Protein AF-A0AAU6MG08-F1 (afdb_monomer_lite)

pLDDT: mean 72.15, std 15.62, range [32.72, 87.12]

Secondary structure (DSSP, 8-state):
--------EEEEE---B-TTSSB-GGG-TTTTSTT-SEEEEEEEEPPPTT---EEEEEEEESSHHHHHHHHHHHS--TT-------PPPP-

Foldseek 3Di:
DPDPPQPWDKDFWAQDADPVRDGCTPVDPCVVPPQGGWIKTWTFADQPVVRDIDIDIDTDHRDPVVNVVVVVVRPPPPPDPDDDDDDDDDD

Sequence (91 aa):
MATSRRAGGITKRCECRGPDGKLLGSSCPQLSKKSHGALQLRQELPLDADGKRRPFRRTGYATVTAVQADLDKLRPSSTCQETTKTPPPAR

Structure (mmCIF, N/CA/C/O backbone):
data_AF-A0AAU6MG08-F1
#
_entry.id   AF-A0AAU6MG08-F1
#
loop_
_atom_site.group_PDB
_atom_site.id
_atom_site.type_symbol
_atom_site.label_atom_id
_atom_site.labe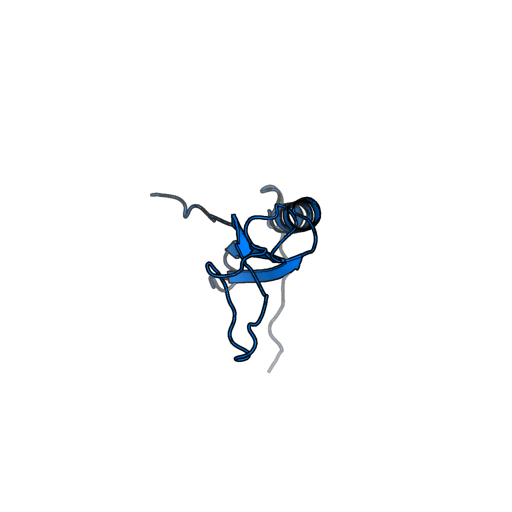l_alt_id
_atom_site.label_comp_id
_atom_site.label_asym_id
_atom_site.label_entity_id
_atom_site.label_seq_id
_atom_site.pdbx_PDB_ins_code
_atom_site.Cartn_x
_atom_site.Cartn_y
_atom_site.Cartn_z
_atom_site.occupancy
_atom_site.B_iso_or_equiv
_atom_site.auth_seq_id
_atom_site.auth_comp_id
_atom_site.auth_asym_id
_atom_site.auth_atom_id
_atom_site.pdbx_PDB_model_num
ATOM 1 N N . MET A 1 1 ? 13.325 14.594 -22.033 1.00 37.53 1 MET A N 1
ATOM 2 C CA . MET A 1 1 ? 12.323 13.505 -21.968 1.00 37.53 1 MET A CA 1
ATOM 3 C C . MET A 1 1 ? 12.127 13.133 -20.510 1.00 37.53 1 MET A C 1
ATOM 5 O O . MET A 1 1 ? 13.121 12.890 -19.839 1.00 37.53 1 MET A O 1
ATOM 9 N N . ALA A 1 2 ? 10.896 13.195 -19.995 1.00 42.16 2 ALA A N 1
ATOM 10 C CA . ALA A 1 2 ? 10.610 12.945 -18.584 1.00 42.16 2 ALA A CA 1
ATOM 11 C C . ALA A 1 2 ? 10.994 11.504 -18.233 1.00 42.16 2 ALA A C 1
ATOM 13 O O . ALA A 1 2 ? 10.302 10.562 -18.616 1.00 42.16 2 ALA A O 1
ATOM 14 N N . THR A 1 3 ? 12.118 11.340 -17.536 1.00 44.34 3 THR A N 1
ATOM 15 C CA . THR A 1 3 ? 12.478 10.082 -16.894 1.00 44.34 3 THR A CA 1
ATOM 16 C C . THR A 1 3 ? 11.282 9.675 -16.054 1.00 44.34 3 THR A C 1
ATOM 18 O O . THR A 1 3 ? 10.831 10.419 -15.183 1.00 44.34 3 THR A O 1
ATOM 21 N N . SER A 1 4 ? 10.692 8.535 -16.410 1.00 51.31 4 SER A N 1
ATOM 22 C CA . SER A 1 4 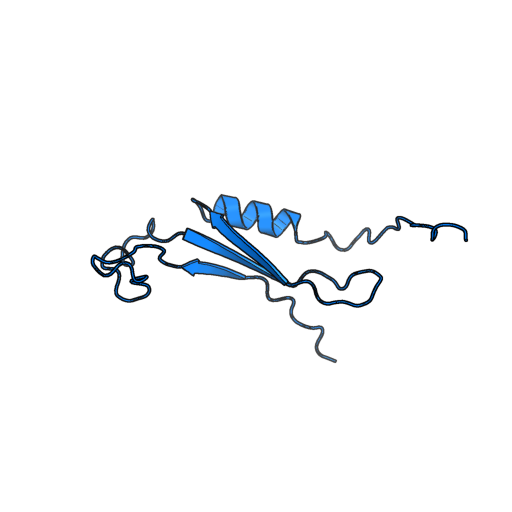? 9.557 7.933 -15.726 1.00 51.31 4 SER A CA 1
ATOM 23 C C . SER A 1 4 ? 9.795 8.042 -14.228 1.00 51.31 4 SER A C 1
ATOM 25 O O . SER A 1 4 ? 10.676 7.357 -13.699 1.00 51.31 4 SER A O 1
ATOM 27 N N . ARG A 1 5 ? 9.064 8.942 -13.553 1.00 53.16 5 ARG A N 1
ATOM 28 C CA . ARG A 1 5 ? 9.037 8.988 -12.094 1.00 53.16 5 ARG A CA 1
ATOM 29 C C . ARG A 1 5 ? 8.619 7.588 -11.680 1.00 53.16 5 ARG A C 1
ATOM 31 O O . ARG A 1 5 ? 7.447 7.244 -11.817 1.00 53.16 5 ARG A O 1
ATOM 38 N N . ARG A 1 6 ? 9.591 6.769 -11.259 1.00 55.16 6 ARG A N 1
ATOM 39 C CA . ARG A 1 6 ? 9.387 5.461 -10.633 1.00 55.16 6 ARG A CA 1
ATOM 40 C C . ARG A 1 6 ? 8.702 5.754 -9.304 1.00 55.16 6 ARG A C 1
ATOM 42 O O . ARG A 1 6 ? 9.336 5.821 -8.257 1.00 55.16 6 ARG A O 1
ATOM 49 N N . ALA A 1 7 ? 7.428 6.117 -9.383 1.00 59.47 7 ALA A N 1
ATOM 50 C CA . ALA A 1 7 ? 6.633 6.610 -8.280 1.00 59.47 7 ALA A CA 1
ATOM 51 C C . ALA A 1 7 ? 6.170 5.394 -7.484 1.00 59.47 7 ALA A C 1
ATOM 53 O O . ALA A 1 7 ? 5.011 4.982 -7.539 1.00 59.47 7 ALA A O 1
ATOM 54 N N . GLY A 1 8 ? 7.129 4.773 -6.800 1.00 67.56 8 GLY A N 1
ATOM 55 C CA . GLY A 1 8 ? 6.840 3.842 -5.734 1.00 67.56 8 GLY A CA 1
ATOM 56 C C . GLY A 1 8 ? 6.336 4.608 -4.534 1.00 67.56 8 GLY A C 1
ATOM 57 O O . GLY A 1 8 ? 7.004 5.527 -4.059 1.00 67.56 8 GLY A O 1
ATOM 58 N N . GLY A 1 9 ? 5.149 4.246 -4.073 1.00 77.88 9 GLY A N 1
ATOM 59 C CA . GLY A 1 9 ? 4.475 4.900 -2.967 1.00 77.88 9 GLY A CA 1
ATOM 60 C C . GLY A 1 9 ? 4.028 3.884 -1.932 1.00 77.88 9 GLY A C 1
ATOM 61 O O . GLY A 1 9 ? 3.685 2.741 -2.254 1.00 77.88 9 GLY A O 1
ATOM 62 N N . ILE A 1 10 ? 4.019 4.327 -0.679 1.00 84.50 10 ILE A N 1
ATOM 63 C CA . ILE A 1 10 ? 3.410 3.598 0.426 1.00 84.50 10 ILE A CA 1
ATOM 64 C C . ILE A 1 10 ? 1.973 4.090 0.543 1.00 84.50 10 ILE A C 1
ATOM 66 O O . ILE A 1 10 ? 1.728 5.272 0.770 1.00 84.50 10 ILE A O 1
ATOM 70 N N . THR A 1 11 ? 1.019 3.183 0.387 1.00 83.19 11 THR A N 1
ATOM 71 C CA . THR A 1 11 ? -0.410 3.485 0.520 1.00 83.19 11 THR A CA 1
ATOM 72 C C . THR A 1 11 ? -0.999 2.658 1.649 1.00 83.19 11 THR A C 1
ATOM 74 O O . THR A 1 11 ? -0.672 1.481 1.775 1.00 83.19 11 THR A O 1
ATOM 77 N N . LYS A 1 12 ? -1.885 3.238 2.461 1.00 82.69 12 LYS A N 1
ATOM 78 C CA . LYS A 1 12 ? -2.670 2.482 3.446 1.00 82.69 12 LYS A CA 1
ATOM 79 C C . LYS A 1 12 ? -3.974 2.012 2.815 1.00 82.69 12 LYS A C 1
ATOM 81 O O . LYS A 1 12 ? -4.649 2.799 2.155 1.00 82.69 12 LYS A O 1
ATOM 86 N N . ARG A 1 13 ? -4.342 0.751 3.045 1.00 80.69 13 ARG A N 1
ATOM 87 C CA . ARG A 1 13 ? -5.631 0.195 2.627 1.00 80.69 13 ARG A CA 1
ATOM 88 C C . ARG A 1 13 ? -6.275 -0.550 3.791 1.00 80.69 13 ARG A C 1
ATOM 90 O O . ARG A 1 13 ? -5.632 -1.357 4.453 1.00 80.69 13 ARG A O 1
ATOM 97 N N . CYS A 1 14 ? -7.553 -0.285 4.044 1.00 84.69 14 CYS A N 1
ATOM 98 C CA . CYS A 1 14 ? -8.322 -1.083 4.992 1.00 84.69 14 CYS A CA 1
ATOM 99 C C . CYS A 1 14 ? -8.611 -2.472 4.407 1.00 84.69 14 CYS A C 1
ATOM 101 O O . CYS A 1 14 ? -9.088 -2.586 3.276 1.00 84.69 14 CYS A O 1
ATOM 103 N N . GLU A 1 15 ? -8.328 -3.509 5.197 1.00 78.44 15 GLU A N 1
ATOM 104 C CA . GLU A 1 15 ? -8.572 -4.916 4.857 1.00 78.44 15 GLU A CA 1
ATOM 105 C C . GLU A 1 15 ? -9.744 -5.522 5.649 1.00 78.44 15 GLU A C 1
ATOM 107 O O . GLU A 1 15 ? -10.026 -6.713 5.526 1.00 78.44 15 GLU A O 1
ATOM 112 N N . CYS A 1 16 ? -10.456 -4.720 6.450 1.00 83.88 16 CYS A N 1
ATOM 113 C CA . CYS A 1 16 ? -11.627 -5.200 7.175 1.00 83.88 16 CYS A CA 1
ATOM 114 C C . CYS A 1 16 ? -12.713 -5.659 6.219 1.00 83.88 16 CYS A C 1
ATOM 116 O O . CYS A 1 16 ? -13.076 -4.952 5.274 1.00 83.88 16 CYS A O 1
ATOM 118 N N . ARG A 1 17 ? -13.268 -6.826 6.530 1.00 85.88 17 ARG A N 1
ATOM 119 C CA . ARG A 1 17 ? -14.453 -7.355 5.875 1.00 85.88 17 ARG A CA 1
ATOM 120 C C . ARG A 1 17 ? -15.666 -7.060 6.743 1.00 85.88 17 ARG A C 1
ATOM 122 O O . ARG A 1 17 ? -15.609 -7.226 7.959 1.00 85.88 17 ARG A O 1
ATOM 129 N N . GLY A 1 18 ? -16.723 -6.561 6.116 1.00 84.50 18 GLY A N 1
ATOM 130 C CA . GLY A 1 18 ? -18.017 -6.387 6.761 1.00 84.50 18 GLY A CA 1
ATOM 131 C C . GLY A 1 18 ? -18.711 -7.732 7.003 1.00 84.50 18 GLY A C 1
ATOM 132 O O . GLY A 1 18 ? -18.195 -8.772 6.580 1.00 84.50 18 GLY A O 1
ATOM 133 N N . PRO A 1 19 ? -19.896 -7.716 7.633 1.00 83.88 19 PRO A N 1
ATOM 134 C CA . PRO A 1 19 ? -20.713 -8.918 7.828 1.00 83.88 19 PRO A CA 1
ATOM 135 C C . PRO A 1 19 ? -21.084 -9.600 6.499 1.00 83.88 19 PRO A C 1
ATOM 137 O O . PRO A 1 19 ? -21.209 -10.817 6.449 1.00 83.88 19 PRO A O 1
ATOM 140 N N . ASP A 1 20 ? -21.141 -8.844 5.399 1.00 84.06 20 ASP A N 1
ATOM 141 C CA . ASP A 1 20 ? -21.379 -9.340 4.036 1.00 84.06 20 ASP A CA 1
ATOM 142 C C . ASP A 1 20 ? -20.144 -9.988 3.376 1.00 84.06 20 ASP A C 1
ATOM 144 O O . ASP A 1 20 ? -20.156 -10.307 2.187 1.00 84.06 20 ASP A O 1
ATOM 148 N N . GLY A 1 21 ? -19.016 -10.087 4.090 1.00 84.38 21 GLY A N 1
ATOM 149 C CA . GLY A 1 21 ? -17.748 -10.612 3.571 1.00 84.38 21 GLY A CA 1
ATOM 150 C C . GLY A 1 21 ? -17.007 -9.677 2.604 1.00 84.38 21 GLY A C 1
ATOM 151 O O . GLY A 1 21 ? -15.896 -9.991 2.168 1.00 84.38 21 GLY A O 1
ATOM 152 N N . LYS A 1 22 ? -17.575 -8.508 2.285 1.00 85.19 22 LYS A N 1
ATOM 153 C CA . LYS A 1 22 ? -16.974 -7.498 1.400 1.00 85.19 22 LYS A CA 1
ATOM 154 C C . LYS A 1 22 ? -15.988 -6.608 2.149 1.00 85.19 22 LYS A C 1
ATOM 156 O O . LYS A 1 22 ? -16.185 -6.293 3.320 1.00 85.19 22 LYS A O 1
ATOM 161 N N . LEU A 1 23 ? -14.941 -6.164 1.454 1.00 83.44 23 LEU A N 1
ATOM 162 C CA . LEU A 1 23 ? -13.990 -5.185 1.984 1.00 83.44 23 LEU A CA 1
ATOM 163 C C . LEU A 1 23 ? -14.690 -3.840 2.218 1.00 83.44 23 LEU A C 1
ATOM 165 O O . LEU A 1 23 ? -15.252 -3.271 1.286 1.00 83.44 23 LEU A O 1
ATOM 169 N N . LEU A 1 24 ? -14.611 -3.324 3.446 1.00 83.56 24 LEU A N 1
ATOM 170 C CA . LEU A 1 24 ? -15.248 -2.062 3.843 1.00 83.56 24 LEU A CA 1
ATOM 171 C C . LEU A 1 24 ? -14.546 -0.836 3.244 1.00 83.56 24 LEU A C 1
ATOM 173 O O . LEU A 1 24 ? -15.191 0.175 2.983 1.00 83.56 24 LEU A O 1
ATOM 177 N N . GLY A 1 25 ? -13.228 -0.909 3.022 1.00 82.25 25 GLY A N 1
ATOM 178 C CA . GLY A 1 25 ? -12.455 0.182 2.426 1.00 82.25 25 GLY A CA 1
ATOM 179 C C . GLY A 1 25 ? -12.659 1.512 3.162 1.00 82.25 25 GLY A C 1
ATOM 180 O O . GLY A 1 25 ? -12.349 1.620 4.348 1.00 82.25 25 GLY A O 1
ATOM 181 N N . SER A 1 26 ? -13.189 2.511 2.451 1.00 77.44 26 SER A N 1
ATOM 182 C CA . SER A 1 26 ? -13.479 3.856 2.972 1.00 77.44 26 SER A CA 1
ATOM 183 C C . SER A 1 26 ? -14.620 3.897 3.993 1.00 77.44 26 SER A C 1
ATOM 185 O O . SER A 1 26 ? -14.668 4.808 4.810 1.00 77.44 26 SER A O 1
ATOM 187 N N . SER A 1 27 ? -15.523 2.913 3.973 1.00 81.19 27 SER A N 1
ATOM 188 C CA . SER A 1 27 ? -16.656 2.812 4.903 1.00 81.19 27 SER A CA 1
ATOM 189 C C . SER A 1 27 ? -16.277 2.154 6.230 1.00 81.19 27 SER A C 1
ATOM 191 O O . SER A 1 27 ? -17.141 1.921 7.072 1.00 81.19 27 SER A O 1
ATOM 193 N N . CYS A 1 28 ? -15.003 1.805 6.432 1.00 83.19 28 CYS A N 1
ATOM 194 C CA . CYS A 1 28 ? -14.582 1.174 7.670 1.00 83.19 28 CYS A CA 1
ATOM 195 C C . CYS A 1 28 ? -14.562 2.199 8.820 1.00 83.19 28 CYS A C 1
ATOM 197 O O . CYS A 1 28 ? -13.768 3.141 8.777 1.00 83.19 28 CYS A O 1
ATOM 199 N N . PRO A 1 29 ? -15.333 1.991 9.905 1.00 82.19 29 PRO A N 1
ATOM 200 C CA . PRO A 1 29 ? -15.341 2.904 11.052 1.00 82.19 29 PRO A CA 1
ATOM 201 C C . PRO A 1 29 ? -13.992 2.938 11.783 1.00 82.19 29 PRO A C 1
ATOM 203 O O . PRO A 1 29 ? -13.677 3.883 12.501 1.00 82.19 29 PRO A O 1
ATOM 206 N N . GLN A 1 30 ? -13.165 1.906 11.599 1.00 80.25 30 GLN A N 1
ATOM 207 C CA . GLN A 1 30 ? -11.831 1.850 12.176 1.00 80.25 30 GLN A CA 1
ATOM 208 C C . GLN A 1 30 ? -10.791 2.608 11.338 1.00 80.25 30 GLN A C 1
ATOM 210 O O . GLN A 1 30 ? -9.715 2.874 11.864 1.00 80.25 30 GLN A O 1
ATOM 215 N N . LEU A 1 31 ? -11.096 3.021 10.097 1.00 78.81 31 LEU A N 1
ATOM 216 C CA . LEU A 1 31 ? -10.178 3.766 9.221 1.00 78.81 31 LEU A CA 1
ATOM 217 C C . LEU A 1 31 ? -9.724 5.103 9.826 1.00 78.81 31 LEU A C 1
ATOM 219 O O . LEU A 1 31 ? -8.611 5.550 9.564 1.00 78.81 31 LEU A O 1
ATOM 223 N N . SER A 1 32 ? -10.543 5.699 10.694 1.00 77.62 32 SER A N 1
ATOM 224 C CA . SER A 1 32 ? -10.206 6.910 11.450 1.00 77.62 32 SER A CA 1
ATOM 225 C C . SER A 1 32 ? -9.057 6.700 12.447 1.00 77.62 32 SER A C 1
ATOM 227 O O . SER A 1 32 ? -8.428 7.661 12.889 1.00 77.62 32 SER A O 1
ATOM 229 N N . LYS A 1 33 ? -8.754 5.449 12.827 1.00 81.62 33 LYS A N 1
ATOM 230 C CA . LYS A 1 33 ? -7.648 5.126 13.736 1.00 81.62 33 LYS A CA 1
ATOM 231 C C . LYS A 1 33 ? -6.331 5.099 12.956 1.00 81.62 33 LYS A C 1
ATOM 233 O O . LYS A 1 33 ? -6.192 4.386 11.967 1.00 81.62 33 LYS A O 1
ATOM 238 N N . LYS A 1 34 ? -5.303 5.796 13.456 1.00 73.25 34 LYS A N 1
ATOM 239 C CA . LYS A 1 34 ? -3.963 5.854 12.825 1.00 73.25 34 LYS A CA 1
ATOM 240 C C . LYS A 1 34 ? -3.310 4.480 12.612 1.00 73.25 34 LYS A C 1
ATOM 242 O O . LYS A 1 34 ? -2.547 4.316 11.652 1.00 73.25 34 LYS A O 1
ATOM 247 N N . SER A 1 35 ? -3.617 3.525 13.490 1.00 74.44 35 SER A N 1
ATOM 248 C CA . SER A 1 35 ? -3.096 2.151 13.483 1.00 74.44 35 SER A CA 1
ATOM 249 C C . SER A 1 35 ? -3.937 1.179 12.649 1.00 74.44 35 SER A C 1
ATOM 251 O O . SER A 1 35 ? -3.709 -0.023 12.716 1.00 74.44 35 SER A O 1
ATOM 253 N N . HIS A 1 36 ? -4.941 1.668 11.917 1.00 81.69 36 HIS A N 1
ATOM 254 C CA . HIS A 1 36 ? -5.848 0.822 11.157 1.00 81.69 36 HIS A CA 1
ATOM 255 C C . HIS A 1 36 ? -5.505 0.753 9.668 1.00 81.69 36 HIS A C 1
ATOM 257 O O . HIS A 1 36 ? -5.080 1.735 9.056 1.00 81.69 36 HIS A O 1
ATOM 263 N N . GLY A 1 37 ? -5.763 -0.418 9.087 1.00 80.19 37 GLY A N 1
ATOM 264 C CA . GLY A 1 37 ? -5.431 -0.752 7.709 1.00 80.19 37 GLY A CA 1
ATOM 265 C C . GLY A 1 37 ? -4.025 -1.323 7.572 1.00 80.19 37 GLY A C 1
ATOM 266 O O . GLY A 1 37 ? -3.114 -0.979 8.324 1.00 80.19 37 GLY A O 1
ATOM 267 N N . ALA A 1 38 ? -3.855 -2.200 6.589 1.00 83.69 38 ALA A N 1
ATOM 268 C CA . ALA A 1 38 ? -2.543 -2.694 6.228 1.00 83.69 38 ALA A CA 1
ATOM 269 C C . ALA A 1 38 ? -1.857 -1.692 5.312 1.00 83.69 38 ALA A C 1
ATOM 271 O O . ALA A 1 38 ? -2.475 -1.009 4.482 1.00 83.69 38 ALA A O 1
ATOM 272 N N . LEU A 1 39 ? -0.543 -1.611 5.459 1.00 87.12 39 LEU A N 1
ATOM 273 C CA . LEU A 1 39 ? 0.250 -0.844 4.527 1.00 87.12 39 LEU A CA 1
ATOM 274 C C . LEU A 1 39 ? 0.557 -1.693 3.300 1.00 87.12 39 LEU A C 1
ATOM 276 O O . LEU A 1 39 ? 0.887 -2.878 3.383 1.00 87.12 39 LEU A O 1
ATOM 280 N N . GLN A 1 40 ? 0.448 -1.042 2.153 1.00 85.00 40 GLN A N 1
ATOM 281 C CA . GLN A 1 40 ? 0.743 -1.589 0.850 1.00 85.00 40 GLN A CA 1
ATOM 282 C C . GLN A 1 40 ? 1.915 -0.823 0.251 1.00 85.00 40 GLN A C 1
ATOM 284 O O . GLN A 1 40 ? 1.868 0.399 0.088 1.00 85.00 40 GLN A O 1
ATOM 289 N N . LEU A 1 41 ? 2.938 -1.576 -0.127 1.00 86.25 41 LEU A N 1
ATOM 290 C CA . LEU A 1 41 ? 4.037 -1.119 -0.950 1.00 86.25 41 LEU A CA 1
ATOM 291 C C . LEU A 1 41 ? 3.695 -1.371 -2.410 1.00 86.25 41 LEU A C 1
ATOM 293 O O . LEU A 1 41 ? 3.413 -2.505 -2.803 1.00 86.25 41 LEU A O 1
ATOM 297 N N . ARG A 1 42 ? 3.747 -0.322 -3.224 1.00 86.19 42 ARG A N 1
ATOM 298 C CA . ARG A 1 42 ? 3.748 -0.442 -4.679 1.00 86.19 42 ARG A CA 1
ATOM 299 C C . ARG A 1 42 ? 5.002 0.236 -5.186 1.00 86.19 42 ARG A C 1
ATOM 301 O O . ARG A 1 42 ? 5.185 1.415 -4.917 1.00 86.19 42 ARG A O 1
ATOM 308 N N . GLN A 1 43 ? 5.829 -0.492 -5.920 1.00 84.38 43 GLN A N 1
ATOM 309 C CA . GLN A 1 43 ? 7.040 0.031 -6.535 1.00 84.38 43 GLN A CA 1
ATOM 310 C C . GLN A 1 43 ? 7.122 -0.459 -7.976 1.00 84.38 43 GLN A C 1
ATOM 312 O O . GLN A 1 43 ? 6.799 -1.608 -8.269 1.00 84.38 43 GLN A O 1
ATOM 317 N N . GLU A 1 44 ? 7.535 0.417 -8.882 1.00 81.56 44 GLU A N 1
ATOM 318 C CA . GLU A 1 44 ? 7.896 0.002 -10.234 1.00 81.56 44 GLU A CA 1
ATOM 319 C C . GLU A 1 44 ? 9.399 -0.252 -10.262 1.00 81.56 44 GLU A C 1
ATOM 321 O O . GLU A 1 44 ? 10.199 0.674 -10.097 1.00 81.56 44 GLU A O 1
ATOM 326 N N . LEU A 1 45 ? 9.773 -1.521 -10.407 1.00 77.69 45 LEU A N 1
ATOM 327 C CA . LEU A 1 45 ? 11.170 -1.915 -10.478 1.00 77.69 45 LEU A CA 1
ATOM 328 C C . LEU A 1 45 ? 11.776 -1.500 -11.825 1.00 77.69 45 LEU A C 1
ATOM 330 O O . LEU A 1 45 ? 11.046 -1.267 -12.798 1.00 77.69 45 LEU A O 1
ATOM 334 N N . PRO A 1 46 ? 13.114 -1.379 -11.892 1.00 71.00 46 PRO A N 1
ATOM 335 C CA . PRO A 1 46 ? 13.808 -1.230 -13.157 1.00 71.00 46 PRO A CA 1
ATOM 336 C C . PRO A 1 46 ? 13.412 -2.318 -14.149 1.00 71.00 46 PRO A C 1
ATOM 338 O O . PRO A 1 46 ? 13.006 -3.411 -13.754 1.00 71.00 46 PRO A O 1
ATOM 341 N N . LEU A 1 47 ? 13.520 -1.979 -15.434 1.00 74.12 47 LEU A N 1
ATOM 342 C CA . LEU A 1 47 ? 13.348 -2.958 -16.494 1.00 74.12 47 LEU A CA 1
ATOM 343 C C . LEU A 1 47 ? 14.359 -4.085 -16.277 1.00 74.12 47 LEU A C 1
ATOM 345 O O . LEU A 1 47 ? 15.515 -3.803 -15.954 1.00 74.12 47 LEU A O 1
ATOM 34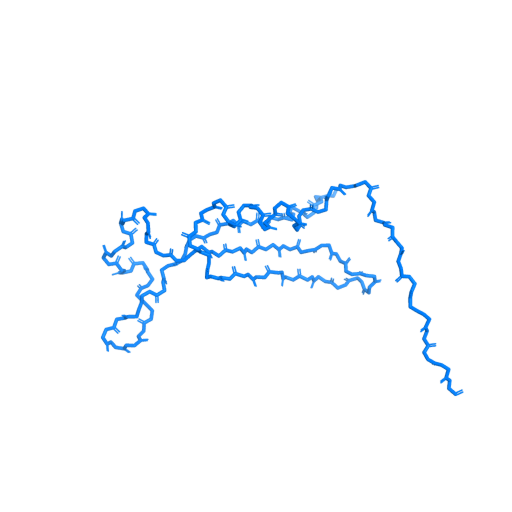9 N N . ASP A 1 48 ? 13.936 -5.334 -16.447 1.00 67.19 48 ASP A N 1
ATOM 350 C CA . ASP A 1 48 ? 14.887 -6.445 -16.486 1.00 67.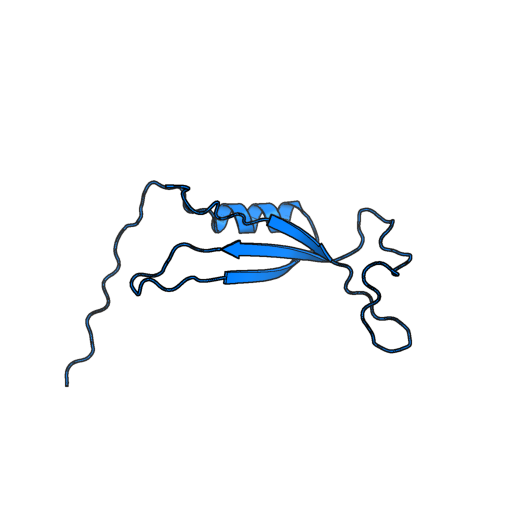19 48 ASP A CA 1
ATOM 351 C C . ASP A 1 48 ? 15.804 -6.336 -17.704 1.00 67.19 48 ASP A C 1
ATOM 353 O O . ASP A 1 48 ? 15.568 -5.539 -18.614 1.00 67.19 48 ASP A O 1
ATOM 357 N N . ALA A 1 49 ? 16.795 -7.226 -17.769 1.00 67.56 49 ALA A N 1
ATOM 358 C CA . ALA A 1 49 ? 17.633 -7.422 -18.950 1.00 67.56 49 ALA A CA 1
ATOM 359 C C . ALA A 1 49 ? 16.819 -7.626 -20.250 1.00 67.56 49 ALA A C 1
ATOM 361 O O . ALA A 1 49 ? 17.296 -7.293 -21.327 1.00 67.56 49 ALA A O 1
ATOM 362 N N . ASP A 1 50 ? 15.576 -8.108 -20.139 1.00 69.62 50 ASP A N 1
ATOM 363 C CA . ASP A 1 50 ? 14.630 -8.322 -21.245 1.00 69.62 50 ASP A CA 1
ATOM 364 C C . ASP A 1 50 ? 13.781 -7.072 -21.588 1.00 69.62 50 ASP A C 1
ATOM 366 O O . ASP A 1 50 ? 12.872 -7.125 -22.410 1.00 69.62 50 ASP A O 1
ATOM 370 N N . GLY A 1 51 ? 14.011 -5.936 -20.917 1.00 69.06 51 GLY A N 1
ATOM 371 C CA . GLY A 1 51 ? 13.279 -4.684 -21.141 1.00 69.06 51 GLY A CA 1
ATOM 372 C C . GLY A 1 51 ? 11.849 -4.663 -20.584 1.00 69.06 51 GLY A C 1
ATOM 373 O O . GLY A 1 51 ? 11.069 -3.767 -20.913 1.00 69.06 51 GLY A O 1
ATOM 374 N N . LYS A 1 52 ? 11.472 -5.631 -19.739 1.00 72.94 52 LYS A N 1
ATOM 375 C CA . LYS A 1 52 ? 10.111 -5.757 -19.192 1.00 72.94 52 LYS A CA 1
ATOM 376 C C . LYS A 1 52 ? 9.927 -4.939 -17.917 1.00 72.94 52 LYS A C 1
ATOM 378 O O . LYS A 1 52 ? 10.756 -4.961 -17.015 1.00 72.94 52 LYS A O 1
ATOM 383 N N . ARG A 1 53 ? 8.801 -4.225 -17.819 1.00 77.44 53 ARG A N 1
ATOM 384 C CA . ARG A 1 53 ? 8.405 -3.493 -16.602 1.00 77.44 53 ARG A CA 1
ATOM 385 C C . ARG A 1 53 ? 7.946 -4.478 -15.535 1.00 77.44 53 ARG A C 1
ATOM 387 O O . ARG A 1 53 ? 7.034 -5.266 -15.779 1.00 77.44 53 ARG A O 1
ATOM 394 N N . ARG A 1 54 ? 8.508 -4.368 -14.329 1.00 78.69 54 ARG A N 1
ATOM 395 C CA . ARG A 1 54 ? 8.137 -5.209 -13.185 1.00 78.69 54 ARG A CA 1
ATOM 396 C C . ARG A 1 54 ? 7.410 -4.411 -12.107 1.00 78.69 54 ARG A C 1
ATOM 398 O O . ARG A 1 54 ? 8.046 -3.703 -11.323 1.00 78.69 54 ARG A O 1
ATOM 405 N N . PRO A 1 55 ? 6.072 -4.515 -12.025 1.00 78.12 55 PRO A N 1
ATOM 406 C CA . PRO A 1 55 ? 5.342 -3.967 -10.896 1.00 78.12 55 PRO A CA 1
ATOM 407 C C . PRO A 1 55 ? 5.579 -4.847 -9.665 1.00 78.12 55 PRO A C 1
ATOM 409 O O . PRO A 1 55 ? 5.122 -5.985 -9.605 1.00 78.12 55 PRO A O 1
ATOM 412 N N . PHE A 1 56 ? 6.250 -4.307 -8.654 1.00 82.38 56 PHE A N 1
ATOM 413 C CA . PHE A 1 56 ? 6.341 -4.922 -7.339 1.00 82.38 56 PHE A CA 1
ATOM 414 C C . PHE A 1 56 ? 5.198 -4.423 -6.458 1.00 82.38 56 PHE A C 1
ATOM 416 O O . PHE A 1 56 ? 4.967 -3.217 -6.317 1.00 82.38 56 PHE A O 1
ATOM 423 N N . ARG A 1 57 ? 4.453 -5.357 -5.870 1.00 85.00 57 ARG A N 1
ATOM 424 C CA . ARG A 1 57 ? 3.364 -5.057 -4.942 1.00 85.00 57 ARG A CA 1
ATOM 425 C C . ARG A 1 57 ? 3.452 -5.999 -3.761 1.00 85.00 57 ARG A C 1
ATOM 427 O O . ARG A 1 57 ? 3.499 -7.210 -3.952 1.00 85.00 57 ARG A O 1
ATOM 434 N N . ARG A 1 58 ? 3.428 -5.440 -2.556 1.00 85.88 58 ARG A N 1
ATOM 435 C CA . ARG A 1 58 ? 3.393 -6.214 -1.318 1.00 85.88 58 ARG A CA 1
ATOM 436 C C . ARG A 1 58 ? 2.460 -5.551 -0.318 1.00 85.88 58 ARG A C 1
ATOM 438 O O . ARG A 1 58 ? 2.517 -4.341 -0.119 1.00 85.88 58 ARG A O 1
ATOM 445 N N . THR A 1 59 ? 1.586 -6.345 0.277 1.00 83.25 59 THR A N 1
ATOM 446 C CA . THR A 1 59 ? 0.618 -5.949 1.308 1.00 83.25 59 THR A CA 1
ATOM 447 C C . THR A 1 59 ? 0.909 -6.715 2.600 1.00 83.25 59 THR A C 1
ATOM 449 O O . THR A 1 59 ? 1.748 -7.617 2.606 1.00 83.25 59 THR A O 1
ATOM 452 N N . GLY A 1 60 ? 0.237 -6.356 3.696 1.00 81.81 60 GLY A N 1
ATOM 453 C CA . GLY A 1 60 ? 0.340 -7.084 4.969 1.00 81.81 60 GLY A CA 1
ATOM 454 C C . GLY A 1 60 ? 1.405 -6.557 5.931 1.00 81.81 60 GLY A C 1
ATOM 455 O O . GLY A 1 60 ? 1.812 -7.255 6.855 1.00 81.81 60 GLY A O 1
ATOM 456 N N . TYR A 1 61 ? 1.873 -5.327 5.739 1.00 82.75 61 TYR A N 1
ATOM 457 C CA . TYR A 1 61 ? 2.795 -4.706 6.682 1.00 82.75 61 TYR A CA 1
ATOM 458 C C . TYR A 1 61 ? 2.060 -4.089 7.871 1.00 82.75 61 TYR A C 1
ATOM 460 O O . TYR A 1 61 ? 1.094 -3.342 7.693 1.00 82.75 61 TYR A O 1
ATOM 468 N N . ALA A 1 62 ? 2.581 -4.347 9.073 1.00 77.81 62 ALA A N 1
ATOM 469 C CA . ALA A 1 62 ? 2.031 -3.841 10.329 1.00 77.81 62 ALA A CA 1
ATOM 470 C C . ALA A 1 62 ? 2.390 -2.369 10.610 1.00 77.81 62 ALA A C 1
ATOM 472 O O . ALA A 1 62 ? 1.623 -1.658 11.255 1.00 77.81 62 ALA A O 1
ATOM 473 N N . TH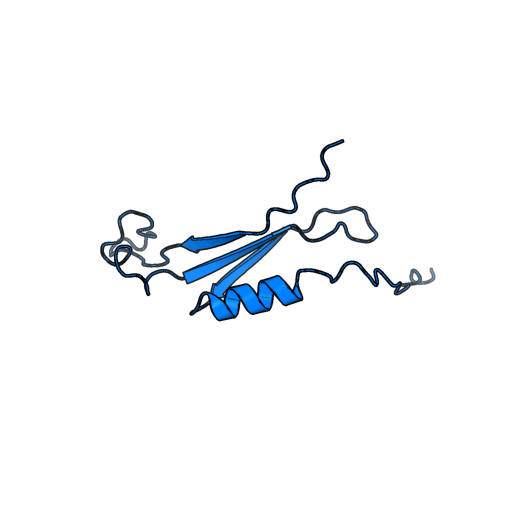R A 1 63 ? 3.551 -1.890 10.144 1.00 82.31 63 THR A N 1
ATOM 474 C CA . THR A 1 63 ? 4.054 -0.541 10.456 1.00 82.31 63 THR A CA 1
ATOM 475 C C . THR A 1 63 ? 4.667 0.150 9.245 1.00 82.31 63 THR A C 1
ATOM 477 O O . THR A 1 63 ? 5.196 -0.495 8.339 1.00 82.31 63 THR A O 1
ATOM 480 N N . VAL A 1 64 ? 4.605 1.489 9.231 1.00 81.75 64 VAL A N 1
ATOM 481 C CA . VAL A 1 64 ? 5.143 2.316 8.130 1.00 81.75 64 VAL A CA 1
ATOM 482 C C . VAL A 1 64 ? 6.646 2.103 7.999 1.00 81.75 64 VAL A C 1
ATOM 484 O O . VAL A 1 64 ? 7.146 1.974 6.888 1.00 81.75 64 VAL A O 1
ATOM 487 N N . THR A 1 65 ? 7.344 1.976 9.127 1.00 85.06 65 THR A N 1
ATOM 488 C CA . THR A 1 65 ? 8.785 1.721 9.181 1.00 85.06 65 THR A CA 1
ATOM 489 C C . THR A 1 65 ? 9.168 0.417 8.487 1.00 85.06 65 THR A C 1
ATOM 491 O O . THR A 1 65 ? 10.137 0.400 7.736 1.00 85.06 65 THR A O 1
ATOM 494 N N . ALA A 1 66 ? 8.391 -0.658 8.672 1.00 85.31 66 ALA A N 1
ATOM 495 C CA . ALA A 1 66 ? 8.650 -1.930 7.996 1.00 85.31 66 ALA A CA 1
ATOM 496 C C . ALA A 1 66 ? 8.513 -1.802 6.472 1.00 85.31 66 ALA A C 1
ATOM 498 O O . ALA A 1 66 ? 9.331 -2.341 5.729 1.00 85.31 66 ALA A O 1
ATOM 499 N N . VAL A 1 67 ? 7.515 -1.043 6.007 1.00 86.38 67 VAL A N 1
ATOM 500 C CA . VAL A 1 67 ? 7.346 -0.771 4.573 1.00 86.38 67 VAL A CA 1
ATOM 501 C C . VAL A 1 67 ? 8.468 0.081 4.022 1.00 86.38 67 VAL A C 1
ATOM 503 O O . VAL A 1 67 ? 8.978 -0.207 2.945 1.00 86.38 67 VAL A O 1
ATOM 506 N N . GLN A 1 68 ? 8.842 1.128 4.752 1.00 84.19 68 GLN A N 1
ATOM 507 C CA . GLN A 1 68 ? 9.901 2.035 4.343 1.00 84.19 68 GLN A CA 1
ATOM 508 C C . GLN A 1 68 ? 11.237 1.293 4.237 1.00 84.19 68 GLN A C 1
ATOM 510 O O . GLN A 1 68 ? 11.923 1.440 3.236 1.00 84.19 68 GLN A O 1
ATOM 515 N N . ALA A 1 69 ? 11.551 0.413 5.192 1.00 86.75 69 ALA A N 1
ATOM 516 C CA . ALA A 1 69 ? 12.753 -0.415 5.147 1.00 86.75 69 ALA A CA 1
ATOM 517 C C . ALA A 1 69 ? 12.782 -1.359 3.932 1.00 86.75 69 ALA A C 1
ATOM 519 O O . ALA A 1 69 ? 13.829 -1.533 3.315 1.00 86.75 69 ALA A O 1
ATOM 520 N N . ASP A 1 70 ? 11.651 -1.971 3.567 1.00 84.31 70 ASP A N 1
ATOM 521 C CA . ASP A 1 70 ? 11.560 -2.806 2.360 1.00 84.31 70 ASP A CA 1
ATOM 522 C C . ASP A 1 70 ? 11.668 -1.955 1.084 1.00 84.31 70 ASP A C 1
ATOM 524 O O . ASP A 1 70 ? 12.358 -2.325 0.139 1.00 84.31 70 ASP A O 1
ATOM 528 N N . LEU A 1 71 ? 11.064 -0.763 1.080 1.00 84.06 71 LEU A N 1
ATOM 529 C CA . LEU A 1 71 ? 11.155 0.198 -0.017 1.00 84.06 71 LEU A CA 1
ATOM 530 C C . LEU A 1 71 ? 12.602 0.653 -0.241 1.00 84.06 71 LEU A C 1
ATOM 532 O O . LEU A 1 71 ? 13.039 0.695 -1.388 1.00 84.06 71 LEU A O 1
ATOM 536 N N . ASP A 1 72 ? 13.350 0.952 0.820 1.00 83.69 72 ASP A N 1
ATOM 537 C CA . ASP A 1 72 ? 14.763 1.326 0.731 1.00 83.69 72 ASP A CA 1
ATOM 538 C C . ASP A 1 72 ? 15.646 0.173 0.237 1.00 83.69 72 ASP A C 1
ATOM 540 O O . ASP A 1 72 ? 16.547 0.413 -0.558 1.00 83.69 72 ASP A O 1
ATOM 544 N N . LYS A 1 73 ? 15.339 -1.087 0.576 1.00 81.12 73 LYS A N 1
ATOM 545 C CA . LYS A 1 73 ? 16.016 -2.255 -0.030 1.00 81.12 73 LYS A CA 1
ATOM 546 C C . LYS A 1 73 ? 15.738 -2.385 -1.529 1.00 81.12 73 LYS A C 1
ATOM 548 O O . LYS A 1 73 ? 16.595 -2.826 -2.286 1.00 81.12 73 LYS A O 1
ATOM 553 N N . LEU A 1 74 ? 14.523 -2.039 -1.954 1.00 76.06 74 LEU A N 1
ATOM 554 C CA . LEU A 1 74 ? 14.094 -2.095 -3.355 1.00 76.06 74 LEU A CA 1
ATOM 555 C C . LEU A 1 74 ? 14.507 -0.866 -4.162 1.00 76.06 74 LEU A C 1
ATOM 557 O O . LEU A 1 74 ? 14.371 -0.870 -5.387 1.00 76.06 74 LEU A O 1
ATOM 561 N N . ARG A 1 75 ? 14.957 0.203 -3.503 1.00 72.94 75 ARG A N 1
ATOM 562 C CA . ARG A 1 75 ? 15.630 1.318 -4.156 1.00 72.94 75 ARG A CA 1
ATOM 563 C C . ARG A 1 75 ? 17.065 0.868 -4.400 1.00 72.94 75 ARG A C 1
ATOM 565 O O . ARG A 1 75 ? 17.841 0.840 -3.452 1.00 72.94 75 ARG A O 1
ATOM 572 N N . PRO A 1 76 ? 17.447 0.512 -5.636 1.00 58.16 76 PRO A N 1
ATOM 573 C CA . PRO A 1 76 ? 18.857 0.315 -5.903 1.00 58.16 76 PRO A CA 1
ATOM 574 C C . PRO A 1 76 ? 19.558 1.644 -5.599 1.00 58.16 76 PRO A C 1
ATOM 576 O O . PRO A 1 76 ? 19.175 2.684 -6.143 1.00 58.16 76 PRO A O 1
ATOM 579 N N . SER A 1 77 ? 20.561 1.625 -4.718 1.00 48.72 77 SER A N 1
ATOM 580 C CA . SER A 1 77 ? 21.582 2.664 -4.742 1.00 48.72 77 SER A CA 1
ATOM 581 C C . SER A 1 77 ? 22.168 2.622 -6.148 1.00 48.72 77 SER A C 1
ATOM 583 O O . SER A 1 77 ? 22.579 1.574 -6.645 1.00 48.72 77 SER A O 1
ATOM 585 N N . SER A 1 78 ? 22.084 3.744 -6.847 1.00 48.66 78 SER A N 1
ATOM 586 C CA . SER A 1 78 ? 22.276 3.864 -8.293 1.00 48.66 78 SER A CA 1
ATOM 587 C C . SER A 1 78 ? 23.695 3.549 -8.790 1.00 48.66 78 SER A C 1
ATOM 589 O O . SER A 1 78 ? 24.033 3.944 -9.901 1.00 48.66 78 SER A O 1
ATOM 591 N N . THR A 1 79 ? 24.536 2.888 -7.995 1.00 37.69 79 THR A N 1
ATOM 592 C CA . THR A 1 79 ? 25.975 2.802 -8.243 1.00 37.69 79 THR A CA 1
ATOM 593 C C . THR A 1 79 ? 26.463 1.442 -8.736 1.00 37.69 79 THR A C 1
ATOM 595 O O . THR A 1 79 ? 27.540 1.408 -9.309 1.00 37.69 79 THR A O 1
ATOM 598 N N . CYS A 1 80 ? 25.693 0.350 -8.642 1.00 32.72 80 CYS A N 1
ATOM 599 C CA . CYS A 1 80 ? 26.113 -0.940 -9.216 1.00 32.72 80 CYS A CA 1
ATOM 600 C C . CYS A 1 80 ? 24.947 -1.670 -9.898 1.00 32.72 80 CYS A C 1
ATOM 602 O O . CYS A 1 80 ? 24.324 -2.560 -9.327 1.00 32.72 80 CYS A O 1
ATOM 604 N N . GLN A 1 81 ? 24.658 -1.304 -11.148 1.00 46.81 81 GLN A N 1
ATOM 605 C CA . GLN A 1 81 ? 24.036 -2.227 -12.103 1.00 46.81 81 GLN A CA 1
ATOM 606 C C . GLN A 1 81 ? 25.152 -3.145 -12.624 1.00 46.81 81 GLN A C 1
ATOM 608 O O . GLN A 1 81 ? 25.679 -2.919 -13.708 1.00 46.81 81 GLN A O 1
ATOM 613 N N . GLU A 1 82 ? 25.571 -4.126 -11.821 1.00 37.16 82 GLU A N 1
ATOM 614 C CA . GLU A 1 82 ? 26.619 -5.079 -12.200 1.00 37.16 82 GLU A CA 1
ATOM 615 C C . GLU A 1 82 ? 26.026 -6.482 -12.416 1.00 37.16 82 GLU A C 1
ATOM 617 O O . GLU A 1 82 ? 25.669 -7.210 -11.496 1.00 37.16 82 GLU A O 1
ATOM 622 N N . THR A 1 83 ? 25.840 -6.784 -13.700 1.00 50.84 83 THR A N 1
ATOM 623 C CA . THR A 1 83 ? 26.173 -8.032 -14.402 1.00 50.84 83 THR A CA 1
ATOM 624 C C . THR A 1 83 ? 26.085 -9.360 -13.637 1.00 50.84 83 THR A C 1
ATOM 626 O O . THR A 1 83 ? 27.001 -9.731 -12.918 1.00 50.84 83 THR A O 1
ATOM 629 N N . THR A 1 84 ? 25.092 -10.197 -13.963 1.00 43.22 84 THR A N 1
ATOM 630 C CA . THR A 1 84 ? 25.244 -11.669 -13.913 1.00 43.22 84 THR A CA 1
ATOM 631 C C . THR A 1 84 ? 24.481 -12.353 -15.055 1.00 43.22 84 THR A C 1
ATOM 633 O O . THR A 1 84 ? 23.328 -12.758 -14.964 1.00 43.22 84 THR A O 1
ATOM 636 N N . LYS A 1 85 ? 25.184 -12.415 -16.190 1.00 48.72 85 LYS A N 1
ATOM 637 C CA . LYS A 1 85 ? 25.361 -13.566 -17.091 1.00 48.72 85 LYS A CA 1
ATOM 638 C C . LYS A 1 85 ? 24.508 -14.814 -16.778 1.00 48.72 85 LYS A C 1
ATOM 640 O O . LYS A 1 85 ? 24.778 -15.518 -15.813 1.00 48.72 85 LYS A O 1
ATOM 645 N N . THR A 1 86 ? 23.591 -15.168 -17.680 1.00 42.03 86 THR A N 1
ATOM 646 C CA . THR A 1 86 ? 23.093 -16.549 -17.841 1.00 42.03 86 THR A CA 1
ATOM 647 C C . THR A 1 86 ? 23.363 -16.980 -19.287 1.00 42.03 86 THR A C 1
ATOM 649 O O . THR A 1 86 ? 22.824 -16.341 -20.191 1.00 42.03 86 THR A O 1
ATOM 652 N N . PRO A 1 87 ? 24.220 -17.987 -19.556 1.00 47.53 87 PRO A N 1
ATOM 653 C CA . PRO A 1 87 ? 24.344 -18.541 -20.900 1.00 47.53 87 PRO A CA 1
ATOM 654 C C . PRO A 1 87 ? 23.109 -19.409 -21.215 1.00 47.53 87 PRO A C 1
ATOM 656 O O . PRO A 1 87 ? 22.590 -20.070 -20.311 1.00 47.53 87 PRO A O 1
ATOM 659 N N . PRO A 1 88 ? 22.615 -19.415 -22.465 1.00 56.50 88 PRO A N 1
ATOM 660 C CA . PRO A 1 88 ? 21.491 -20.261 -22.855 1.00 56.50 88 PRO A CA 1
ATOM 661 C C . PRO A 1 88 ? 21.901 -21.747 -22.865 1.00 56.50 88 PRO A C 1
ATOM 663 O O . PRO A 1 88 ? 23.059 -22.050 -23.169 1.00 56.50 88 PRO A O 1
ATOM 666 N N . PRO A 1 89 ? 20.986 -22.684 -22.544 1.00 46.81 89 PRO A N 1
ATOM 667 C CA . PRO A 1 89 ? 21.287 -24.108 -22.610 1.00 46.81 89 PRO A CA 1
ATOM 668 C C . PRO A 1 89 ? 21.571 -24.542 -24.054 1.0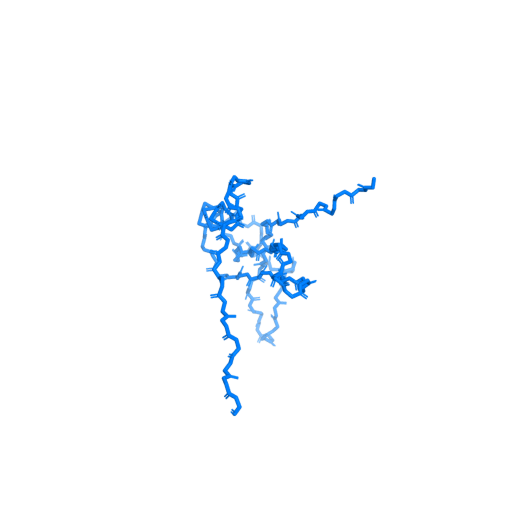0 46.81 89 PRO A C 1
ATOM 670 O O . PRO A 1 89 ? 20.867 -24.150 -24.988 1.00 46.81 89 PRO A O 1
ATOM 673 N N . ALA A 1 90 ? 22.628 -25.344 -24.198 1.00 48.53 90 ALA A N 1
ATOM 674 C CA . ALA A 1 90 ? 23.036 -25.994 -25.435 1.00 48.53 90 ALA A CA 1
ATOM 675 C C . ALA A 1 90 ? 21.927 -26.913 -25.965 1.00 48.53 90 ALA A C 1
ATOM 677 O O . ALA A 1 90 ? 21.199 -27.540 -25.191 1.00 48.53 90 ALA A O 1
ATOM 678 N N . ARG A 1 91 ? 21.813 -26.948 -27.291 1.00 45.28 91 ARG A N 1
ATOM 679 C CA . ARG A 1 91 ? 20.909 -27.814 -28.043 1.00 45.28 91 ARG A CA 1
ATOM 680 C C . ARG A 1 91 ? 21.610 -29.108 -28.428 1.00 45.28 91 ARG A C 1
ATOM 682 O O . ARG A 1 91 ? 22.845 -29.045 -28.619 1.00 45.28 91 ARG A O 1
#

Radius of gyration: 18.45 Å; chains: 1; bounding box: 48×41×42 Å